Protein AF-A0A645HAG1-F1 (afdb_monomer_lite)

Sequence (48 aa):
MYTRHKLLTEFLVALGVNIDTARVDACKIEHDLSEETFDAIRRHYKKL

Structure (mmCIF, N/CA/C/O backbone):
data_AF-A0A645HAG1-F1
#
_entry.id   AF-A0A645HAG1-F1
#
loop_
_atom_site.group_PDB
_atom_site.id
_atom_site.type_symbol
_atom_site.label_atom_id
_atom_site.label_alt_id
_atom_site.label_comp_id
_atom_site.label_asym_id
_atom_site.label_entity_id
_atom_site.label_seq_id
_atom_site.pdbx_PDB_ins_code
_atom_site.Cartn_x
_atom_site.Cartn_y
_atom_site.Cartn_z
_atom_site.occupancy
_atom_site.B_iso_or_equiv
_atom_site.auth_seq_id
_atom_site.auth_comp_id
_atom_site.auth_asym_id
_atom_site.auth_atom_id
_atom_site.pdbx_PDB_model_num
ATOM 1 N N . MET A 1 1 ? 6.126 -9.622 13.073 1.00 50.62 1 MET A N 1
ATOM 2 C CA . MET A 1 1 ? 6.132 -8.201 12.656 1.00 50.62 1 MET A CA 1
ATOM 3 C C . MET A 1 1 ? 5.754 -8.138 11.177 1.00 50.62 1 MET A C 1
ATOM 5 O O . MET A 1 1 ? 6.345 -8.888 10.414 1.00 50.62 1 MET A O 1
ATOM 9 N N . TYR A 1 2 ? 4.785 -7.315 10.767 1.00 67.69 2 TYR A N 1
ATOM 10 C CA . TYR A 1 2 ? 4.563 -7.002 9.345 1.00 67.69 2 TYR A CA 1
ATOM 11 C C . TYR A 1 2 ? 5.423 -5.783 8.988 1.00 67.69 2 TYR A C 1
ATOM 13 O O . TYR A 1 2 ? 5.364 -4.786 9.706 1.00 67.69 2 TYR A O 1
ATOM 21 N N . THR A 1 3 ? 6.238 -5.865 7.934 1.00 88.00 3 THR A N 1
ATOM 22 C CA . THR A 1 3 ? 6.999 -4.711 7.423 1.00 88.00 3 THR A CA 1
ATOM 23 C C . THR A 1 3 ? 6.072 -3.761 6.660 1.00 88.00 3 THR A C 1
ATOM 25 O O . THR A 1 3 ? 5.030 -4.192 6.154 1.00 88.00 3 THR A O 1
ATOM 28 N N . ARG A 1 4 ? 6.441 -2.472 6.569 1.00 94.56 4 ARG A N 1
ATOM 29 C CA . ARG A 1 4 ? 5.691 -1.468 5.788 1.00 94.56 4 ARG A CA 1
ATOM 30 C C . ARG A 1 4 ? 5.554 -1.916 4.332 1.00 94.56 4 ARG A C 1
ATOM 32 O O . ARG A 1 4 ? 4.431 -1.990 3.841 1.00 94.56 4 ARG A O 1
ATOM 39 N N . HIS A 1 5 ? 6.658 -2.367 3.734 1.00 95.56 5 HIS A N 1
ATOM 40 C CA . HIS A 1 5 ? 6.711 -2.996 2.418 1.00 95.56 5 HIS A CA 1
ATOM 41 C C . HIS A 1 5 ? 5.626 -4.051 2.190 1.00 95.56 5 HIS A C 1
ATOM 43 O O . HIS A 1 5 ? 4.869 -3.986 1.221 1.00 95.56 5 HIS A O 1
ATOM 49 N N . LYS A 1 6 ? 5.541 -5.042 3.089 1.00 95.06 6 LYS A N 1
ATOM 50 C CA . LYS A 1 6 ? 4.631 -6.179 2.924 1.00 95.06 6 LYS A CA 1
ATOM 51 C C . LYS A 1 6 ? 3.176 -5.730 3.009 1.00 95.06 6 LYS A C 1
ATOM 53 O O . LYS A 1 6 ? 2.374 -6.136 2.178 1.00 95.06 6 LYS A O 1
ATOM 58 N N . LEU A 1 7 ? 2.854 -4.867 3.975 1.00 95.19 7 LEU A N 1
ATOM 59 C CA . LEU A 1 7 ? 1.497 -4.347 4.129 1.00 95.19 7 LEU A CA 1
ATOM 60 C C . LEU A 1 7 ? 1.067 -3.522 2.914 1.00 95.19 7 LEU A C 1
ATOM 62 O O . LEU A 1 7 ? -0.035 -3.713 2.419 1.00 95.19 7 LEU A O 1
ATOM 66 N N . LEU A 1 8 ? 1.929 -2.627 2.430 1.00 96.81 8 LEU A N 1
ATOM 67 C CA . LEU A 1 8 ? 1.622 -1.787 1.272 1.00 96.81 8 LEU A CA 1
ATOM 68 C C . LEU A 1 8 ? 1.502 -2.616 -0.009 1.00 96.81 8 LEU A C 1
ATOM 70 O O . LEU A 1 8 ? 0.599 -2.370 -0.799 1.00 96.81 8 LEU A O 1
ATOM 74 N N . THR A 1 9 ? 2.345 -3.637 -0.179 1.00 97.06 9 THR A N 1
ATOM 75 C CA . THR A 1 9 ? 2.242 -4.571 -1.310 1.00 97.06 9 THR A CA 1
ATOM 76 C C . THR A 1 9 ? 0.889 -5.283 -1.301 1.00 97.06 9 THR A C 1
ATOM 78 O O . THR A 1 9 ? 0.172 -5.252 -2.296 1.00 97.06 9 THR A O 1
ATOM 81 N N . GLU A 1 10 ? 0.518 -5.902 -0.176 1.00 95.81 10 GLU A N 1
ATOM 82 C CA . GLU A 1 10 ? -0.760 -6.613 -0.044 1.00 95.81 10 GLU A CA 1
ATOM 83 C C . GLU A 1 10 ? -1.959 -5.672 -0.222 1.00 95.81 10 GLU A C 1
ATOM 85 O O . GLU A 1 10 ? -2.922 -6.015 -0.904 1.00 95.81 10 GLU A O 1
ATOM 90 N N . PHE A 1 11 ? -1.872 -4.460 0.329 1.00 95.94 11 PHE A N 1
ATOM 91 C CA . PHE A 1 11 ? -2.895 -3.433 0.180 1.00 95.94 11 PHE A CA 1
ATOM 92 C C . PHE A 1 11 ? -3.095 -3.024 -1.287 1.00 95.94 11 PHE A C 1
ATOM 94 O O . PHE A 1 1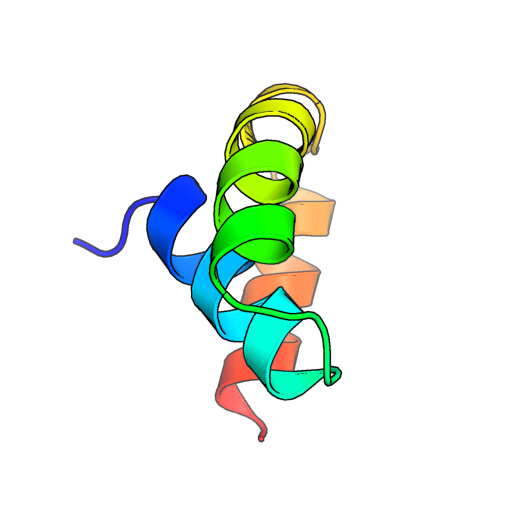1 ? -4.226 -2.999 -1.762 1.00 95.94 11 PHE A O 1
ATOM 101 N N . LEU A 1 12 ? -2.018 -2.754 -2.028 1.00 96.88 12 LEU A N 1
ATOM 102 C CA . LEU A 1 12 ? -2.097 -2.394 -3.449 1.00 96.88 12 LEU A CA 1
ATOM 103 C C . LEU A 1 12 ? -2.648 -3.548 -4.298 1.00 96.88 12 LEU A C 1
ATOM 105 O O . LEU A 1 12 ? -3.463 -3.319 -5.192 1.00 96.88 12 LEU A O 1
ATOM 109 N N . VAL A 1 13 ? -2.274 -4.792 -3.986 1.00 97.25 13 VAL A N 1
ATOM 110 C CA . VAL A 1 13 ? -2.852 -5.979 -4.636 1.00 97.25 13 VAL A CA 1
ATOM 111 C C . VAL A 1 13 ? -4.349 -6.093 -4.353 1.00 97.25 13 VAL A C 1
ATOM 113 O O . VAL A 1 13 ? -5.119 -6.362 -5.273 1.00 97.25 13 VAL A O 1
ATOM 116 N N . ALA A 1 14 ? -4.786 -5.834 -3.118 1.00 95.75 14 ALA A N 1
ATOM 117 C CA . ALA A 1 14 ? -6.207 -5.825 -2.766 1.00 95.75 14 ALA A CA 1
ATOM 118 C C . ALA A 1 14 ? -6.998 -4.733 -3.512 1.00 95.75 14 ALA A C 1
ATOM 120 O O . ALA A 1 14 ? -8.188 -4.906 -3.766 1.00 95.75 14 ALA A O 1
ATOM 121 N N . LEU A 1 15 ? -6.338 -3.644 -3.923 1.00 96.12 15 LEU A N 1
ATOM 122 C CA . LEU A 1 15 ? -6.911 -2.614 -4.797 1.00 96.12 15 LEU A CA 1
ATOM 123 C C . LEU A 1 15 ? -6.919 -2.998 -6.291 1.00 96.12 15 LEU A C 1
ATOM 125 O O . LEU A 1 15 ? -7.409 -2.224 -7.112 1.00 96.12 15 LEU A O 1
ATOM 129 N N . GLY A 1 16 ? -6.393 -4.171 -6.660 1.00 97.31 16 GLY A N 1
ATOM 130 C CA . GLY A 1 16 ? -6.359 -4.675 -8.037 1.00 97.31 16 GLY A CA 1
ATOM 131 C C . GLY A 1 16 ? -5.065 -4.381 -8.803 1.00 97.31 16 GLY A C 1
ATOM 132 O O . GLY A 1 16 ? -5.010 -4.604 -10.013 1.00 97.31 16 GLY A O 1
ATOM 133 N N . VAL A 1 17 ? -4.016 -3.895 -8.133 1.00 98.12 17 VAL A N 1
ATOM 134 C CA . VAL A 1 17 ? -2.698 -3.693 -8.755 1.00 98.12 17 VAL A CA 1
ATOM 135 C C . VAL A 1 17 ? -1.995 -5.042 -8.934 1.00 98.12 17 VAL A C 1
ATOM 137 O O . VAL A 1 17 ? -2.026 -5.900 -8.053 1.00 98.12 17 VAL A O 1
ATOM 140 N N . ASN A 1 18 ? -1.330 -5.239 -10.074 1.00 98.50 18 ASN A N 1
ATOM 141 C CA . ASN A 1 18 ? -0.512 -6.429 -10.304 1.00 98.50 18 ASN A CA 1
ATOM 142 C C . ASN A 1 18 ? 0.593 -6.557 -9.234 1.00 98.50 18 ASN A C 1
ATOM 144 O O . ASN A 1 18 ? 1.181 -5.555 -8.834 1.00 98.50 18 ASN A O 1
ATOM 148 N N . ILE A 1 19 ? 0.904 -7.783 -8.798 1.00 98.00 19 ILE A N 1
ATOM 149 C CA . ILE A 1 19 ? 1.864 -8.047 -7.715 1.00 98.00 19 ILE A CA 1
ATOM 150 C C . ILE A 1 19 ? 3.255 -7.442 -7.956 1.00 98.00 19 ILE A C 1
ATOM 152 O O . ILE A 1 19 ? 3.8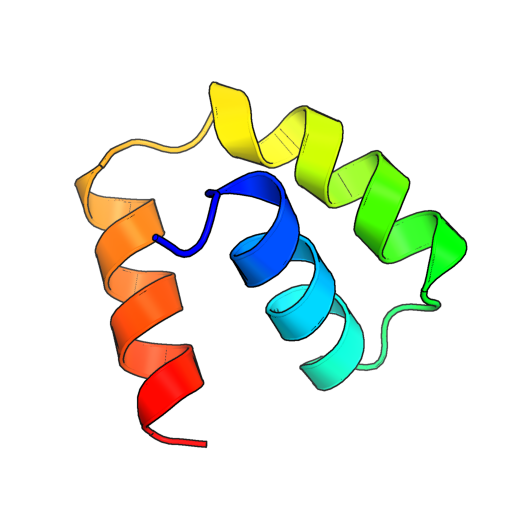49 -6.912 -7.018 1.00 98.00 19 ILE A O 1
ATOM 156 N N . ASP A 1 20 ? 3.775 -7.473 -9.183 1.00 98.06 20 ASP A N 1
ATOM 157 C CA . ASP A 1 20 ? 5.117 -6.958 -9.473 1.00 98.06 20 ASP A CA 1
ATOM 158 C C . ASP A 1 20 ? 5.142 -5.428 -9.386 1.00 98.06 20 ASP A C 1
ATOM 160 O O . ASP A 1 20 ? 6.029 -4.847 -8.757 1.00 98.06 20 ASP A O 1
ATOM 164 N N . THR A 1 21 ? 4.107 -4.776 -9.925 1.00 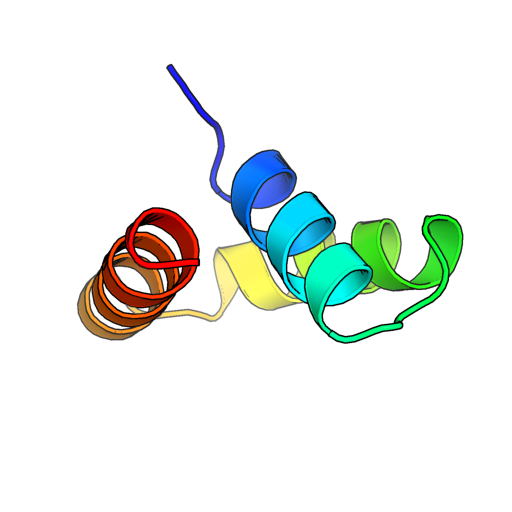98.38 21 THR A N 1
ATOM 165 C CA . THR A 1 21 ? 3.896 -3.329 -9.792 1.00 98.38 21 THR A CA 1
ATOM 166 C C . THR A 1 21 ? 3.703 -2.934 -8.329 1.00 98.38 21 THR A C 1
ATOM 168 O O . THR A 1 21 ? 4.388 -2.038 -7.842 1.00 98.38 21 THR A O 1
ATOM 171 N N . ALA A 1 22 ? 2.854 -3.655 -7.592 1.00 98.25 22 ALA A N 1
ATOM 172 C CA . ALA A 1 22 ? 2.569 -3.392 -6.186 1.00 98.25 22 ALA A CA 1
ATOM 173 C C . ALA A 1 22 ? 3.831 -3.452 -5.316 1.00 98.25 22 ALA A C 1
ATOM 175 O O . ALA A 1 22 ? 4.011 -2.609 -4.442 1.00 98.25 22 ALA A O 1
ATOM 176 N N . ARG A 1 23 ? 4.731 -4.408 -5.571 1.00 97.81 23 ARG A N 1
ATOM 177 C CA . ARG A 1 23 ? 6.013 -4.514 -4.856 1.00 97.81 23 ARG A CA 1
ATOM 178 C C . ARG A 1 23 ? 6.941 -3.339 -5.146 1.00 97.81 23 ARG A C 1
ATOM 180 O O . ARG A 1 23 ? 7.547 -2.793 -4.224 1.00 97.81 23 ARG A O 1
ATOM 187 N N . VAL A 1 24 ? 7.073 -2.965 -6.419 1.00 97.94 24 VAL A N 1
ATOM 188 C CA . VAL A 1 24 ? 7.929 -1.843 -6.836 1.00 97.94 24 VAL A CA 1
ATOM 189 C C . VAL A 1 24 ? 7.408 -0.529 -6.261 1.00 97.94 24 VAL A C 1
ATOM 191 O O . VAL A 1 24 ? 8.191 0.267 -5.743 1.00 97.94 24 VAL A O 1
ATOM 194 N N . ASP A 1 25 ? 6.099 -0.316 -6.305 1.00 97.81 25 ASP A N 1
ATOM 195 C CA . ASP A 1 25 ? 5.483 0.904 -5.796 1.00 97.81 25 ASP A CA 1
ATOM 196 C C . ASP A 1 25 ? 5.498 0.945 -4.267 1.00 97.81 25 ASP A C 1
ATOM 198 O O . ASP A 1 25 ? 5.846 1.977 -3.698 1.00 97.81 25 ASP A O 1
ATOM 202 N N . ALA A 1 26 ? 5.245 -0.177 -3.583 1.00 97.25 26 ALA A N 1
ATOM 203 C CA . ALA A 1 26 ? 5.379 -0.268 -2.129 1.00 97.25 26 ALA A CA 1
ATOM 204 C C . ALA A 1 26 ? 6.794 0.090 -1.650 1.00 97.25 26 ALA A C 1
ATOM 206 O O . ALA A 1 26 ? 6.921 0.781 -0.644 1.00 97.25 26 ALA A O 1
ATOM 207 N N . CYS A 1 27 ? 7.836 -0.316 -2.386 1.00 95.75 27 CYS A N 1
ATOM 208 C CA . CYS A 1 27 ? 9.230 0.041 -2.094 1.00 95.75 27 CYS A CA 1
ATOM 209 C C . CYS A 1 27 ? 9.475 1.558 -2.132 1.00 95.75 27 CYS A C 1
ATOM 211 O O . CYS A 1 27 ? 10.253 2.089 -1.349 1.00 95.75 27 CYS A O 1
ATOM 213 N N . LYS A 1 28 ? 8.799 2.278 -3.034 1.00 94.56 28 LYS A N 1
ATOM 214 C CA . LY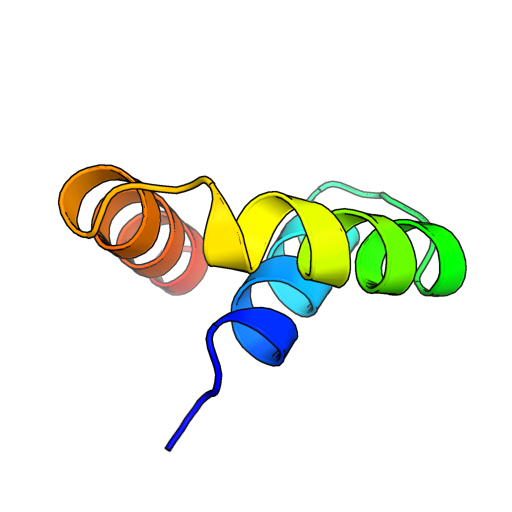S A 1 28 ? 8.909 3.742 -3.124 1.00 94.56 28 LYS A CA 1
ATOM 215 C C . LYS A 1 28 ? 8.090 4.408 -2.020 1.00 94.56 28 LYS A C 1
ATOM 217 O O . LYS A 1 28 ? 8.597 5.209 -1.247 1.00 94.56 28 LYS A O 1
ATOM 222 N N . ILE A 1 29 ? 6.827 4.004 -1.907 1.00 94.62 29 ILE A N 1
ATOM 223 C CA . ILE A 1 29 ? 5.840 4.613 -1.012 1.00 94.62 29 ILE A CA 1
ATOM 224 C C . ILE A 1 29 ? 6.217 4.411 0.462 1.00 94.62 29 ILE A C 1
ATOM 226 O O . ILE A 1 29 ? 5.968 5.290 1.288 1.00 94.62 29 ILE A O 1
ATOM 230 N N . GL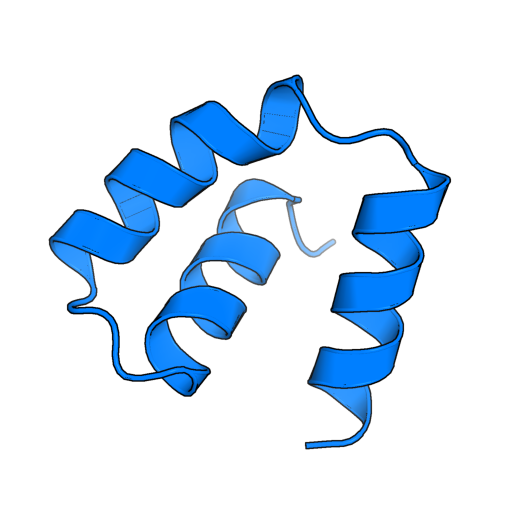U A 1 30 ? 6.809 3.271 0.835 1.00 93.94 30 GLU A N 1
ATOM 231 C CA . GLU A 1 30 ? 7.028 2.944 2.247 1.00 93.94 30 GLU A CA 1
ATOM 232 C C . GLU A 1 30 ? 7.913 3.943 2.999 1.00 93.94 30 GLU A C 1
ATOM 234 O O . GLU A 1 30 ? 7.711 4.122 4.208 1.00 93.94 30 GLU A O 1
ATOM 239 N N . HIS A 1 31 ? 8.830 4.600 2.283 1.00 92.50 31 HIS A N 1
ATOM 240 C CA . HIS A 1 31 ? 9.770 5.586 2.812 1.00 92.50 31 HIS A CA 1
ATOM 241 C C . HIS A 1 31 ? 9.226 7.023 2.799 1.00 92.50 31 HIS A C 1
ATOM 243 O O . HIS A 1 31 ? 9.665 7.829 3.614 1.00 92.50 31 HIS A O 1
ATOM 249 N N . ASP A 1 32 ? 8.242 7.318 1.944 1.00 95.38 32 ASP A N 1
ATOM 250 C CA . ASP A 1 32 ? 7.680 8.666 1.768 1.00 95.38 32 ASP A CA 1
ATOM 251 C C . ASP A 1 32 ? 6.411 8.916 2.604 1.00 95.38 32 ASP A C 1
ATOM 253 O O . ASP A 1 32 ? 5.978 10.055 2.788 1.00 95.38 32 ASP A O 1
ATOM 257 N N . LEU A 1 33 ? 5.785 7.858 3.130 1.00 94.62 33 LEU A N 1
ATOM 258 C CA . LEU A 1 33 ? 4.587 7.984 3.959 1.00 94.62 33 LEU A CA 1
ATOM 259 C C . LEU A 1 33 ? 4.908 8.375 5.407 1.00 94.62 33 LEU A C 1
ATOM 261 O O . LEU A 1 33 ? 5.651 7.676 6.101 1.00 94.62 33 LEU A O 1
ATOM 265 N N . SER A 1 34 ? 4.203 9.388 5.918 1.00 96.75 34 SER A N 1
ATOM 266 C CA . SER A 1 34 ? 4.138 9.660 7.358 1.00 96.75 34 SER A CA 1
ATOM 267 C C . SER A 1 34 ? 3.598 8.452 8.141 1.00 96.75 34 SER A C 1
ATOM 269 O O . SER A 1 34 ? 2.914 7.575 7.597 1.00 96.75 34 SER A O 1
ATOM 271 N N . GLU A 1 35 ? 3.889 8.397 9.443 1.00 94.88 35 GLU A N 1
ATOM 272 C CA . GLU A 1 35 ? 3.331 7.364 10.325 1.00 94.88 35 GLU A CA 1
ATOM 273 C C . GLU A 1 35 ? 1.798 7.396 10.343 1.00 94.88 35 GLU A C 1
ATOM 275 O O . GLU A 1 35 ? 1.165 6.348 10.227 1.00 94.88 35 GLU A O 1
ATOM 280 N N . GLU A 1 36 ? 1.206 8.594 10.384 1.00 97.75 36 GLU A N 1
ATOM 281 C CA . GLU A 1 36 ? -0.246 8.790 10.378 1.00 97.75 36 GLU A CA 1
ATOM 282 C C . GLU A 1 36 ? -0.912 8.151 9.150 1.00 97.75 36 GLU A C 1
ATOM 284 O O . GLU A 1 36 ? -1.880 7.392 9.289 1.00 97.75 36 GLU A O 1
ATOM 289 N N . THR A 1 37 ? -0.373 8.406 7.953 1.00 96.94 37 THR A N 1
ATOM 290 C CA . THR A 1 37 ? -0.924 7.861 6.705 1.00 96.94 37 THR A CA 1
ATOM 291 C C . THR A 1 37 ? -0.770 6.346 6.649 1.00 96.94 37 THR A C 1
ATOM 293 O O . THR A 1 37 ? -1.714 5.639 6.287 1.00 96.94 37 THR A O 1
ATOM 296 N N . PHE A 1 38 ? 0.390 5.821 7.051 1.00 95.50 38 PHE A N 1
ATOM 297 C CA . PHE A 1 38 ? 0.602 4.375 7.094 1.00 95.50 38 PHE A CA 1
ATOM 298 C C . PHE A 1 38 ? -0.375 3.681 8.048 1.00 95.50 38 PHE A C 1
ATOM 300 O O . PHE A 1 38 ? -0.969 2.657 7.698 1.00 95.50 38 PHE A O 1
ATOM 307 N N . ASP A 1 39 ? -0.596 4.250 9.231 1.00 94.69 39 ASP A N 1
ATOM 308 C CA . ASP A 1 39 ? -1.537 3.698 10.196 1.00 94.69 39 ASP A CA 1
ATOM 309 C C . ASP A 1 39 ? -2.989 3.784 9.711 1.00 94.69 39 ASP A C 1
ATOM 311 O O . ASP A 1 39 ? -3.771 2.858 9.954 1.00 94.69 39 ASP A O 1
ATOM 315 N N . ALA A 1 40 ? -3.364 4.844 8.990 1.00 95.44 40 ALA A N 1
ATOM 316 C CA . ALA A 1 40 ? -4.676 4.946 8.354 1.00 95.44 40 ALA A CA 1
ATOM 317 C C . ALA A 1 40 ? -4.896 3.833 7.317 1.00 95.44 40 ALA A C 1
ATOM 319 O O . ALA A 1 40 ? -5.917 3.139 7.383 1.00 95.44 40 ALA A O 1
ATOM 320 N N . ILE A 1 41 ? -3.917 3.600 6.435 1.00 94.44 41 ILE A N 1
ATOM 321 C CA . ILE A 1 41 ? -3.945 2.506 5.450 1.00 94.44 41 ILE A CA 1
ATOM 322 C C . ILE A 1 41 ? -4.041 1.154 6.161 1.00 94.44 41 ILE A C 1
ATOM 324 O O . ILE A 1 41 ? -4.922 0.351 5.857 1.00 94.44 41 ILE A O 1
ATOM 328 N N . ARG A 1 42 ? -3.196 0.912 7.170 1.00 92.19 42 ARG A N 1
ATOM 329 C CA . ARG A 1 42 ? -3.202 -0.330 7.954 1.00 92.19 42 ARG A CA 1
ATOM 330 C C . ARG A 1 42 ? -4.548 -0.590 8.630 1.00 92.19 42 ARG A C 1
ATOM 332 O O . ARG A 1 42 ? -4.996 -1.737 8.667 1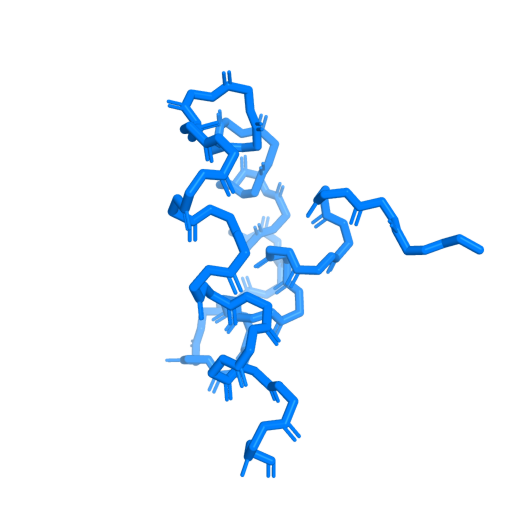.00 92.19 42 ARG A O 1
ATOM 339 N N . ARG A 1 43 ? -5.188 0.440 9.193 1.00 93.38 43 ARG A N 1
ATOM 340 C CA . ARG A 1 43 ? -6.524 0.321 9.802 1.00 93.38 43 ARG A CA 1
ATOM 341 C C . ARG A 1 43 ? -7.597 0.026 8.762 1.00 93.38 43 ARG A C 1
ATOM 343 O O . ARG A 1 43 ? -8.503 -0.741 9.067 1.00 93.38 43 ARG A O 1
ATOM 350 N N . HIS A 1 44 ? -7.513 0.637 7.584 1.00 92.31 44 HIS A N 1
ATOM 351 C CA . HIS A 1 44 ? -8.454 0.385 6.497 1.00 92.31 44 HIS A CA 1
ATOM 352 C C . HIS A 1 44 ? -8.311 -1.044 5.962 1.00 92.31 44 HIS A C 1
ATOM 354 O O . HIS A 1 44 ? -9.301 -1.760 5.885 1.00 92.31 44 HIS A O 1
ATOM 360 N N . TYR A 1 45 ? -7.080 -1.497 5.716 1.00 89.38 45 TYR A N 1
ATOM 361 C CA . TYR A 1 45 ? -6.799 -2.849 5.233 1.00 89.38 45 TYR A CA 1
ATOM 362 C C . TYR A 1 45 ? -7.280 -3.945 6.196 1.00 89.38 45 TYR A C 1
ATOM 364 O O . TYR A 1 45 ? -7.810 -4.949 5.756 1.00 89.38 45 TYR A O 1
ATOM 372 N N . LYS A 1 46 ? -7.181 -3.738 7.518 1.00 76.88 46 LYS A N 1
ATOM 373 C CA . LYS A 1 46 ? -7.719 -4.676 8.526 1.00 76.88 46 LYS A CA 1
ATOM 374 C C . LYS A 1 46 ? -9.253 -4.756 8.590 1.00 76.88 46 LYS A C 1
ATOM 376 O O . LYS A 1 46 ? -9.765 -5.594 9.328 1.00 76.88 46 LYS A O 1
ATOM 381 N N . LYS A 1 47 ? -9.969 -3.823 7.956 1.00 70.25 47 LYS A N 1
ATOM 382 C CA . LYS A 1 47 ? -11.441 -3.800 7.916 1.00 70.25 47 LYS A CA 1
ATOM 383 C C . LYS A 1 47 ? -12.007 -4.460 6.656 1.00 70.25 47 LYS A C 1
ATOM 385 O O . LYS A 1 47 ? -13.219 -4.658 6.612 1.00 70.25 47 LYS A O 1
ATOM 390 N N . LEU A 1 48 ? -11.156 -4.719 5.662 1.00 60.88 48 LEU A N 1
ATOM 391 C CA . LEU A 1 48 ? -11.456 -5.543 4.494 1.00 60.88 48 LEU A CA 1
ATOM 392 C C . LEU A 1 48 ? -11.364 -7.022 4.885 1.00 60.88 48 LEU A C 1
ATOM 394 O O . LEU A 1 48 ? -12.203 -7.793 4.378 1.00 60.88 48 LEU A O 1
#

Radius of gyration: 9.9 Å; chains: 1; bounding box: 21×18×23 Å

InterPro domains:
  IPR001367 Iron dependent repressor, metal binding and dimerisation domain [PF02742] (2-46)
  IPR036421 Iron dependent repressor, metal binding and dimerisation domain superfamily [G3DSA:1.10.60.10] (1-48)
  IPR036421 Iron dependent repressor, metal binding and dimerisation domain superfamily [SSF47979] (1-46)

Secondary structure (DSSP, 8-state):
---HHHHHHHHHHHTT--HHHHHHHHHHHHHHS-HHHHHHHHHHHTT-

pLDDT: mean 92.47, std 9.95, range [50.62, 98.5]

Foldseek 3Di:
DDQQLNLQLVLVVVVVDDNVVSNVVSVVVSVVDDPVVSVVSVVVVVVD

Organism: NCBI:txid1076179